Protein AF-A0A529Q662-F1 (afdb_monomer_lite)

Sequence (149 aa):
LFTGAGRALVTLGDGSEFAHLGGHVLLDPARGGLLADLLPPWIHTRAASPQAAIFRWLLDRLIEERDAGQPGAQLASAQLTQLLFIEILRSHLDRASLMPAGWLKALAEPRIAPALRLMHGDPARAWHLEELAKACAMSRTSFAVHFRT

Foldseek 3Di:
DPDDPDDQFDQDDPNPPDGDHDDDDDDDPVPCVQVVVQDDPDDDDDCPDPLVVVLVVLVVVLVCLVVVPDVCSVVVNVVSVVVSVVSSLVVCQVVCPPGDDGDSVLCSPLQQVQLVCVCVVCVPDDDDLCVSCVSSVHDSVVSVVVVVD

Structure (mmCIF, N/CA/C/O backbone):
data_AF-A0A529Q662-F1
#
_entry.id   AF-A0A529Q662-F1
#
loop_
_atom_site.group_PDB
_atom_site.id
_atom_site.type_symbol
_atom_site.label_atom_id
_atom_site.label_alt_id
_atom_site.label_comp_id
_atom_site.label_asym_id
_atom_site.label_entity_id
_atom_site.label_seq_id
_atom_site.pdbx_PDB_ins_code
_atom_site.Cartn_x
_atom_site.Cartn_y
_atom_site.Cartn_z
_atom_site.occupancy
_atom_site.B_iso_or_equiv
_atom_site.auth_seq_id
_atom_site.auth_comp_id
_atom_site.auth_asym_id
_atom_site.auth_atom_id
_atom_site.pdbx_PDB_model_num
ATOM 1 N N . LEU A 1 1 ? -22.223 -9.370 -1.043 1.00 31.67 1 LEU A N 1
ATOM 2 C CA . LEU A 1 1 ? -23.160 -8.256 -0.779 1.00 31.67 1 LEU A CA 1
ATOM 3 C C . LEU A 1 1 ? -23.166 -7.994 0.724 1.00 31.67 1 LEU A C 1
ATOM 5 O O . LEU A 1 1 ? -23.889 -8.665 1.443 1.00 31.67 1 LEU A O 1
ATOM 9 N N . PHE A 1 2 ? -22.306 -7.096 1.210 1.00 31.33 2 PHE A N 1
ATOM 10 C CA . PHE A 1 2 ? -22.372 -6.610 2.592 1.00 31.33 2 PHE A CA 1
ATOM 11 C C . PHE A 1 2 ? -23.052 -5.245 2.563 1.00 31.33 2 PHE A C 1
ATOM 13 O O . PHE A 1 2 ? -22.402 -4.211 2.454 1.00 31.33 2 PHE A O 1
ATOM 20 N N . THR A 1 3 ? -24.380 -5.254 2.574 1.00 39.09 3 THR A N 1
ATOM 21 C CA . THR A 1 3 ? -25.201 -4.050 2.720 1.00 39.09 3 THR A CA 1
ATOM 22 C C . THR A 1 3 ? -25.923 -4.156 4.053 1.00 39.09 3 THR A C 1
ATOM 24 O O . THR A 1 3 ? -26.936 -4.838 4.167 1.00 39.09 3 THR A O 1
ATOM 27 N N . GLY A 1 4 ? -25.350 -3.525 5.072 1.00 37.28 4 GLY A N 1
ATOM 28 C CA . GLY A 1 4 ? -25.910 -3.457 6.415 1.00 37.28 4 GLY A CA 1
ATOM 29 C C . GLY A 1 4 ? -25.272 -2.298 7.163 1.00 37.28 4 GLY A C 1
ATOM 30 O O . GLY A 1 4 ? -24.212 -2.442 7.768 1.00 37.28 4 GLY A O 1
ATOM 31 N N . ALA A 1 5 ? -25.894 -1.123 7.079 1.00 48.69 5 ALA A N 1
ATOM 32 C CA . ALA A 1 5 ? -25.598 -0.037 7.998 1.00 48.69 5 ALA A CA 1
ATOM 33 C C . ALA A 1 5 ? -26.002 -0.502 9.406 1.00 48.69 5 ALA A C 1
ATOM 35 O O . ALA A 1 5 ? -27.166 -0.826 9.625 1.00 48.69 5 ALA A O 1
ATOM 36 N N . GLY A 1 6 ? -25.046 -0.568 10.340 1.00 50.72 6 GLY A N 1
ATOM 37 C CA . GLY A 1 6 ? -25.368 -0.758 11.760 1.00 50.72 6 GLY A CA 1
ATOM 38 C C . GLY A 1 6 ? -24.720 -1.932 12.500 1.00 50.72 6 GLY A C 1
ATOM 39 O O . GLY A 1 6 ? -25.340 -2.452 13.413 1.00 50.72 6 GLY A O 1
ATOM 40 N N . ARG A 1 7 ? -23.506 -2.362 12.136 1.00 50.94 7 ARG A N 1
ATOM 41 C CA . ARG A 1 7 ? -22.407 -2.796 13.039 1.00 50.94 7 ARG A CA 1
ATOM 42 C C . ARG A 1 7 ? -21.348 -3.490 12.190 1.00 50.94 7 ARG A C 1
ATOM 44 O O . ARG A 1 7 ? -21.568 -4.575 11.673 1.00 50.94 7 ARG A O 1
ATOM 51 N N . ALA A 1 8 ? -20.210 -2.828 12.020 1.00 61.38 8 ALA A N 1
ATOM 52 C CA . ALA A 1 8 ? -19.111 -3.313 11.183 1.00 61.38 8 ALA A CA 1
ATOM 53 C C . ALA A 1 8 ? -18.016 -4.048 11.969 1.00 61.38 8 ALA A C 1
ATOM 55 O O . ALA A 1 8 ? -17.004 -4.419 11.386 1.00 61.38 8 ALA A O 1
ATOM 56 N N . LEU A 1 9 ? -18.212 -4.229 13.276 1.00 63.59 9 LEU A N 1
ATOM 57 C CA . LEU A 1 9 ? -17.328 -4.994 14.138 1.00 63.59 9 LEU A CA 1
ATOM 58 C C . LEU A 1 9 ? -18.121 -6.185 14.673 1.00 63.59 9 LEU A C 1
ATOM 60 O O . LEU A 1 9 ? -19.162 -6.008 15.310 1.00 63.59 9 LEU A O 1
ATOM 64 N N . VAL A 1 10 ? -17.645 -7.387 14.367 1.00 67.81 10 VAL A N 1
ATOM 65 C CA . VAL A 1 10 ? -18.187 -8.641 14.887 1.00 67.81 10 VAL A CA 1
ATOM 66 C C . VAL A 1 10 ? -17.115 -9.242 15.780 1.00 67.81 10 VAL A C 1
ATOM 68 O O . VAL A 1 10 ? -16.020 -9.538 15.309 1.00 67.81 10 VAL A O 1
ATOM 71 N N . THR A 1 11 ? -17.428 -9.412 17.061 1.00 71.88 11 THR A N 1
ATOM 72 C CA . THR A 1 11 ? -16.559 -10.127 17.998 1.00 71.88 11 THR A CA 1
ATOM 73 C C . THR A 1 11 ? -16.856 -11.618 17.899 1.00 71.88 11 THR A C 1
ATOM 75 O O . THR A 1 11 ? -18.001 -12.035 18.072 1.00 71.88 11 THR A O 1
ATOM 78 N N . LEU A 1 12 ? -15.832 -12.420 17.606 1.00 71.06 12 LEU A N 1
ATOM 79 C CA . LEU A 1 12 ? -15.892 -13.881 17.641 1.00 71.06 12 LEU A CA 1
ATOM 80 C C . LEU A 1 12 ? -15.111 -14.365 18.871 1.00 71.06 12 LEU A C 1
ATOM 82 O O . LEU A 1 12 ? -13.986 -13.922 19.091 1.00 71.06 12 LEU A O 1
ATOM 86 N N . GLY A 1 13 ? -15.699 -15.257 19.674 1.00 78.44 13 GLY A N 1
ATOM 87 C CA . GLY A 1 13 ? -15.098 -15.688 20.943 1.00 78.44 13 GLY A CA 1
ATOM 88 C C . GLY A 1 13 ? -15.053 -14.560 21.980 1.00 78.44 13 GLY A C 1
ATOM 89 O O . GLY A 1 13 ? -16.008 -13.794 22.099 1.00 78.44 13 GLY A O 1
ATOM 90 N N . ASP A 1 14 ? -13.948 -14.453 22.720 1.00 78.25 14 ASP A N 1
ATOM 91 C CA . ASP A 1 14 ? -13.710 -13.354 23.670 1.00 78.25 14 ASP A CA 1
ATOM 92 C C . ASP A 1 14 ? -13.110 -12.093 23.014 1.00 78.25 14 ASP A C 1
ATOM 94 O O . ASP A 1 14 ? -12.979 -11.057 23.665 1.00 78.25 14 ASP A O 1
ATOM 98 N N . GLY A 1 15 ? -12.775 -12.164 21.719 1.00 67.56 15 GLY A N 1
ATOM 99 C CA . GLY A 1 15 ? -12.223 -11.052 20.946 1.00 67.56 15 GLY A CA 1
ATOM 100 C C . GLY A 1 15 ? -10.776 -10.678 21.272 1.00 67.56 15 GLY A C 1
ATOM 101 O O . GLY A 1 15 ? -10.325 -9.628 20.816 1.00 67.56 15 GLY A O 1
ATOM 102 N N . SER A 1 16 ? -10.055 -11.487 22.054 1.00 73.38 16 SER A N 1
ATOM 103 C CA . SER A 1 16 ? -8.709 -11.149 22.535 1.00 73.38 16 SER A CA 1
ATOM 104 C C . SER A 1 16 ? -7.574 -11.633 21.626 1.00 73.38 16 SER A C 1
ATOM 106 O O . SER A 1 16 ? -6.475 -11.079 21.666 1.00 73.38 16 SER A O 1
ATOM 108 N N . GLU A 1 17 ? -7.830 -12.634 20.781 1.00 76.88 17 GLU A N 1
ATOM 109 C CA . GLU A 1 17 ? -6.781 -13.277 19.981 1.00 76.88 17 GLU A CA 1
ATOM 110 C C . GLU A 1 17 ? -6.427 -12.505 18.703 1.00 76.88 17 GLU A C 1
ATOM 112 O O . GLU A 1 17 ? -5.250 -12.364 18.365 1.00 76.88 17 GLU A O 1
ATOM 117 N N . PHE A 1 18 ? -7.425 -11.997 17.970 1.00 73.50 18 PHE A N 1
ATOM 118 C CA . PHE A 1 18 ? -7.193 -11.220 16.753 1.00 73.50 18 PHE A CA 1
ATOM 119 C C . PHE A 1 18 ? -8.344 -10.259 16.442 1.00 73.50 18 PHE A C 1
ATOM 121 O O . PHE A 1 18 ? -9.511 -10.539 16.706 1.00 73.50 18 PHE A O 1
ATOM 128 N N . ALA A 1 19 ? -8.006 -9.141 15.799 1.00 76.44 19 ALA A N 1
ATOM 129 C CA . ALA A 1 19 ? -8.964 -8.225 15.194 1.00 76.44 19 ALA A CA 1
ATOM 130 C C . ALA A 1 19 ? -8.913 -8.366 13.668 1.00 76.44 19 ALA A C 1
ATOM 132 O O . ALA A 1 19 ? -7.832 -8.417 13.076 1.00 76.44 19 ALA A O 1
ATOM 133 N N . HIS A 1 20 ? -10.080 -8.414 13.026 1.00 77.81 20 HIS A N 1
ATOM 134 C CA . HIS A 1 20 ? -10.196 -8.460 11.571 1.00 77.81 20 HIS A CA 1
ATOM 135 C C . HIS A 1 20 ? -10.940 -7.228 11.058 1.00 77.81 20 HIS A C 1
ATOM 137 O O . HIS A 1 20 ? -12.069 -6.962 11.469 1.00 77.81 20 HIS A O 1
ATOM 143 N N . LEU A 1 21 ? -10.318 -6.501 10.129 1.00 78.94 21 LEU A N 1
ATOM 144 C CA . LEU A 1 21 ? -10.939 -5.397 9.407 1.00 78.94 21 LEU A CA 1
ATOM 145 C C . LEU A 1 21 ? -11.023 -5.774 7.928 1.00 78.94 21 LEU A C 1
ATOM 147 O O . LEU A 1 21 ? -10.007 -6.030 7.284 1.00 78.94 21 LEU A O 1
ATOM 151 N N . GLY A 1 22 ? -12.250 -5.822 7.408 1.00 77.69 22 GLY A N 1
ATOM 152 C CA . GLY A 1 22 ? -12.541 -6.160 6.018 1.00 77.69 22 GLY A CA 1
ATOM 153 C C . GLY A 1 22 ? -12.963 -4.940 5.202 1.00 77.69 22 GLY A C 1
ATOM 154 O O . GLY A 1 22 ? -13.644 -4.041 5.697 1.00 77.69 22 GLY A O 1
ATOM 155 N N . GLY A 1 23 ? -12.592 -4.935 3.925 1.00 79.56 23 GLY A N 1
ATOM 156 C CA . GLY A 1 23 ? -12.966 -3.908 2.960 1.00 79.56 23 GLY A CA 1
ATOM 157 C C . GLY A 1 23 ? -12.849 -4.428 1.530 1.00 79.56 23 GLY A C 1
ATOM 158 O O . GLY A 1 23 ? -12.400 -5.550 1.303 1.00 79.56 23 GLY A O 1
ATOM 159 N N . HIS A 1 24 ? -13.263 -3.615 0.563 1.00 81.81 24 HIS A N 1
ATOM 160 C CA . HIS A 1 24 ? -13.058 -3.895 -0.855 1.00 81.81 24 HIS A CA 1
ATOM 161 C C . HIS A 1 24 ? -12.552 -2.638 -1.556 1.00 81.81 24 HIS A C 1
ATOM 163 O O . HIS A 1 24 ? -12.929 -1.523 -1.201 1.00 81.81 24 HIS A O 1
ATOM 169 N N . VAL A 1 25 ? -11.701 -2.834 -2.558 1.00 81.62 25 VAL A N 1
ATOM 170 C CA . VAL A 1 25 ? -11.218 -1.771 -3.439 1.00 81.62 25 VAL A CA 1
ATOM 171 C C . VAL A 1 25 ? -11.807 -2.031 -4.813 1.00 81.62 25 VAL A C 1
ATOM 173 O O . VAL A 1 25 ? -11.649 -3.118 -5.365 1.00 81.62 25 VAL A O 1
ATOM 176 N N . LEU A 1 26 ? -12.510 -1.040 -5.354 1.00 82.94 26 LEU A N 1
ATOM 177 C CA . LEU A 1 26 ? -12.974 -1.084 -6.732 1.00 82.94 26 LEU A CA 1
ATOM 178 C C . LEU A 1 26 ? -11.839 -0.613 -7.632 1.00 82.94 26 LEU A C 1
ATOM 180 O O . LEU A 1 26 ? -11.307 0.482 -7.455 1.00 82.94 26 LEU A O 1
ATOM 184 N N . LEU A 1 27 ? -11.466 -1.460 -8.584 1.00 80.12 27 LEU A N 1
ATOM 185 C CA . LEU A 1 27 ? -10.487 -1.124 -9.603 1.00 80.12 27 LEU A CA 1
ATOM 186 C C . LEU A 1 27 ? -11.203 -0.735 -10.892 1.00 80.12 27 LEU A C 1
ATOM 188 O O . LEU A 1 27 ? -12.293 -1.224 -11.188 1.00 80.12 27 LEU A O 1
ATOM 192 N N . ASP A 1 28 ? -10.566 0.144 -11.660 1.00 82.19 28 ASP A N 1
ATOM 193 C CA . ASP A 1 28 ? -11.045 0.520 -12.984 1.00 82.19 28 ASP A CA 1
ATOM 194 C C . ASP A 1 28 ? -11.183 -0.734 -13.875 1.00 82.19 28 ASP A C 1
ATOM 196 O O . ASP A 1 28 ? -10.229 -1.502 -13.969 1.00 82.19 28 ASP A O 1
ATOM 200 N N . PRO A 1 29 ? -12.318 -0.976 -14.550 1.00 76.38 29 PRO A N 1
ATOM 201 C CA . PRO A 1 29 ? -12.504 -2.201 -15.331 1.00 76.38 29 PRO A CA 1
ATOM 202 C C . PRO A 1 29 ? -11.533 -2.353 -16.509 1.00 76.38 29 PRO A C 1
ATOM 204 O O . PRO A 1 29 ? -11.212 -3.475 -16.892 1.00 76.38 29 PRO A O 1
ATOM 207 N N . ALA A 1 30 ? -11.061 -1.247 -17.093 1.00 74.25 30 ALA A N 1
ATOM 208 C CA . ALA A 1 30 ? -10.178 -1.271 -18.256 1.00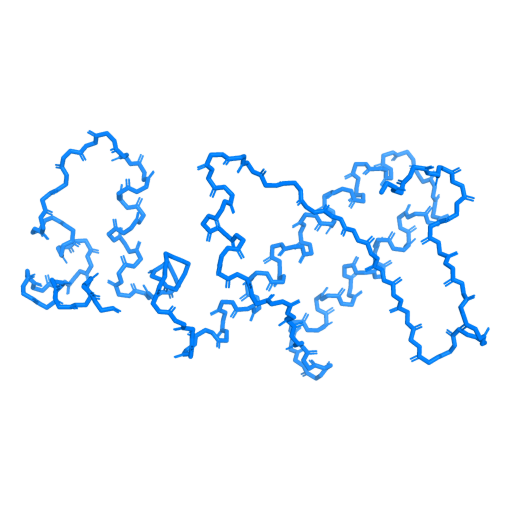 74.25 30 ALA A CA 1
ATOM 209 C C . ALA A 1 30 ? -8.699 -1.432 -17.872 1.00 74.25 30 ALA A C 1
ATOM 211 O O . ALA A 1 30 ? -7.909 -1.949 -18.660 1.00 74.25 30 ALA A O 1
ATOM 212 N N . ARG A 1 31 ? -8.304 -0.973 -16.678 1.00 67.94 31 ARG A N 1
ATOM 213 C CA . ARG A 1 31 ? -6.892 -0.916 -16.240 1.00 67.94 31 ARG A CA 1
ATOM 214 C C . ARG A 1 31 ? -6.600 -1.721 -14.973 1.00 67.94 31 ARG A C 1
ATOM 216 O O . ARG A 1 31 ? -5.444 -1.992 -14.666 1.00 67.94 31 ARG A O 1
ATOM 223 N N . GLY A 1 32 ? -7.635 -2.106 -14.239 1.00 70.44 32 GLY A N 1
ATOM 224 C CA . GLY A 1 32 ? -7.568 -2.752 -12.932 1.00 70.44 32 GLY A CA 1
ATOM 225 C C . GLY A 1 32 ? -7.112 -4.203 -12.968 1.00 70.44 32 GLY A C 1
ATOM 226 O O . GLY A 1 32 ? -6.486 -4.647 -12.009 1.00 70.44 32 GLY A O 1
ATOM 227 N N . GLY A 1 33 ? -7.352 -4.909 -14.080 1.00 70.50 33 GLY A N 1
ATOM 228 C CA . GLY A 1 33 ? -6.896 -6.292 -14.267 1.00 70.50 33 GLY A CA 1
ATOM 229 C C . GLY A 1 33 ? -5.383 -6.424 -14.097 1.00 70.50 33 GLY A C 1
ATOM 230 O O . GLY A 1 33 ? -4.921 -7.281 -13.360 1.00 70.50 33 GLY A O 1
ATOM 231 N N . LEU A 1 34 ? -4.622 -5.465 -14.634 1.00 72.06 34 LEU A N 1
ATOM 232 C CA . LEU A 1 34 ? -3.168 -5.425 -14.488 1.00 72.06 34 LEU A CA 1
ATOM 233 C C . LEU A 1 34 ? -2.730 -5.411 -13.015 1.00 72.06 34 LEU A C 1
ATOM 235 O O . LEU A 1 34 ? -1.774 -6.092 -12.654 1.00 72.06 34 LEU A O 1
ATOM 239 N N . LEU A 1 35 ? -3.399 -4.637 -12.155 1.00 74.56 35 LEU A N 1
ATOM 240 C CA . LEU A 1 35 ? -3.074 -4.599 -10.727 1.00 74.56 35 LEU A CA 1
ATOM 241 C C . LEU A 1 35 ? -3.532 -5.866 -10.012 1.00 74.56 35 LEU A C 1
ATOM 243 O O . LEU A 1 35 ? -2.767 -6.411 -9.223 1.00 74.56 35 LEU A O 1
ATOM 247 N N . ALA A 1 36 ? -4.746 -6.335 -10.298 1.00 77.69 36 ALA A N 1
ATOM 248 C CA . ALA A 1 36 ? -5.294 -7.540 -9.687 1.00 77.69 36 ALA A CA 1
ATOM 249 C C . ALA A 1 36 ? -4.429 -8.778 -9.975 1.00 77.69 36 ALA A C 1
ATOM 251 O O . ALA A 1 36 ? -4.141 -9.533 -9.051 1.00 77.69 36 ALA A O 1
ATOM 252 N N . ASP A 1 37 ? -3.942 -8.928 -11.209 1.00 75.38 37 ASP A N 1
ATOM 253 C CA . ASP A 1 37 ? -3.123 -10.068 -11.645 1.00 75.38 37 ASP A CA 1
ATOM 254 C C . ASP A 1 37 ? -1.750 -10.130 -10.959 1.00 75.38 37 ASP A C 1
ATOM 256 O O . ASP A 1 37 ? -1.121 -11.187 -10.900 1.00 75.38 37 ASP A O 1
ATOM 260 N N . LEU A 1 38 ? -1.262 -8.999 -10.444 1.00 72.81 38 LEU A N 1
ATOM 261 C CA . LEU A 1 38 ? 0.025 -8.928 -9.753 1.00 72.81 38 LEU A CA 1
ATOM 262 C C . LEU A 1 38 ? -0.077 -9.082 -8.243 1.00 72.81 38 LEU A C 1
ATOM 264 O O . LEU A 1 38 ? 0.950 -9.283 -7.589 1.00 72.81 38 LEU A O 1
ATOM 268 N N . LEU A 1 39 ? -1.276 -8.958 -7.681 1.00 78.12 39 LEU A N 1
ATOM 269 C CA . LEU A 1 39 ? -1.460 -9.101 -6.250 1.00 78.12 39 LEU A CA 1
ATOM 270 C C . LEU A 1 39 ? -1.569 -10.583 -5.898 1.00 78.12 39 LEU A C 1
ATOM 272 O O . LEU A 1 39 ? -2.413 -11.292 -6.447 1.00 78.12 39 LEU A O 1
ATOM 276 N N . PRO A 1 40 ? -0.741 -11.082 -4.964 1.00 79.50 40 PRO A N 1
ATOM 277 C CA . PRO A 1 40 ? -0.921 -12.432 -4.471 1.00 79.50 40 PRO A CA 1
ATOM 278 C C . PRO A 1 40 ? -2.268 -12.529 -3.741 1.00 79.50 40 PRO A C 1
ATOM 280 O O . PRO A 1 40 ? -2.756 -11.529 -3.206 1.00 79.50 40 PRO A O 1
ATOM 283 N N . PRO A 1 41 ? -2.834 -13.741 -3.610 1.00 81.44 41 PRO A N 1
ATOM 284 C CA . PRO A 1 41 ? -4.050 -13.942 -2.824 1.00 81.44 41 PRO A CA 1
ATOM 285 C C . PRO A 1 41 ? -3.885 -13.491 -1.363 1.00 81.44 41 PRO A C 1
ATOM 287 O O . PRO A 1 41 ? -4.869 -13.157 -0.711 1.00 81.44 41 PRO A O 1
ATOM 290 N N . TRP A 1 42 ? -2.643 -13.458 -0.857 1.00 84.19 42 TRP A N 1
ATOM 291 C CA . TRP A 1 42 ? -2.309 -13.017 0.494 1.00 84.19 42 TRP A CA 1
ATOM 292 C C . TRP A 1 42 ? -1.009 -12.212 0.516 1.00 84.19 42 TRP A C 1
ATO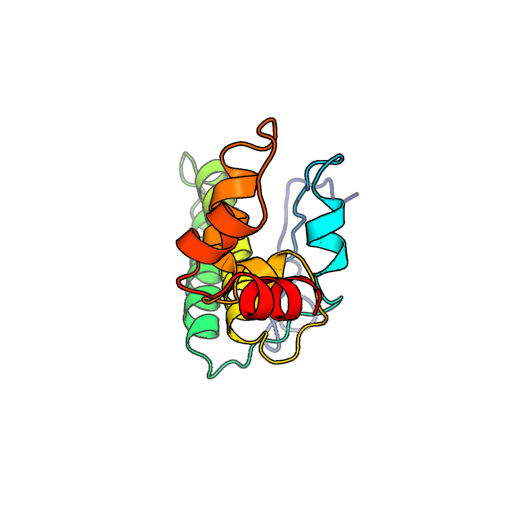M 294 O O . TRP A 1 42 ? 0.020 -12.657 0.002 1.00 84.19 42 TRP A O 1
ATOM 304 N N . ILE A 1 43 ? -1.033 -11.059 1.186 1.00 85.31 43 ILE A N 1
ATOM 305 C CA . ILE A 1 43 ? 0.162 -10.273 1.512 1.00 85.31 43 ILE A CA 1
ATOM 306 C C . ILE A 1 43 ? 0.426 -10.434 3.008 1.00 85.31 43 ILE A C 1
ATOM 308 O O . ILE A 1 43 ? -0.349 -9.971 3.840 1.00 85.31 43 ILE A O 1
ATOM 312 N N . HIS A 1 44 ? 1.526 -11.104 3.354 1.00 86.88 44 HIS A N 1
ATOM 313 C CA . HIS A 1 44 ? 1.916 -11.316 4.746 1.00 86.88 44 HIS A CA 1
ATOM 314 C C . HIS A 1 44 ? 2.987 -10.312 5.191 1.00 86.88 44 HIS A C 1
ATOM 316 O O . HIS A 1 44 ? 4.123 -10.319 4.694 1.00 86.88 44 HIS A O 1
ATOM 322 N N . THR A 1 45 ? 2.652 -9.504 6.196 1.00 87.44 45 THR A N 1
ATOM 323 C CA . THR A 1 45 ? 3.558 -8.528 6.811 1.00 87.44 45 THR A CA 1
ATOM 324 C C . THR A 1 45 ? 3.890 -8.944 8.237 1.00 87.44 45 THR A C 1
ATOM 326 O O . THR A 1 45 ? 3.011 -9.120 9.073 1.00 87.44 45 THR A O 1
ATOM 329 N N . ARG A 1 46 ? 5.188 -9.107 8.527 1.00 87.81 46 ARG A N 1
ATOM 330 C CA . ARG A 1 46 ? 5.657 -9.493 9.865 1.00 87.81 46 ARG A CA 1
ATOM 331 C C . ARG A 1 46 ? 5.431 -8.344 10.844 1.00 87.81 46 ARG A C 1
ATOM 333 O O . ARG A 1 46 ? 5.798 -7.213 10.534 1.00 87.81 46 ARG A O 1
ATOM 340 N N . ALA A 1 47 ? 4.944 -8.648 12.045 1.00 87.44 47 ALA A N 1
ATOM 341 C CA . ALA A 1 47 ? 4.664 -7.651 13.083 1.00 87.44 47 ALA A CA 1
ATOM 342 C C . ALA A 1 47 ? 5.879 -6.781 13.466 1.00 87.44 47 ALA A C 1
ATOM 344 O O . ALA A 1 47 ? 5.708 -5.623 13.820 1.00 87.44 47 ALA A O 1
ATOM 345 N N . ALA A 1 48 ? 7.097 -7.319 13.351 1.00 89.06 48 ALA A N 1
ATOM 346 C CA . ALA A 1 48 ? 8.342 -6.599 13.632 1.00 89.06 48 ALA A CA 1
ATOM 347 C C . ALA A 1 48 ? 8.846 -5.716 12.469 1.00 89.06 48 ALA A C 1
ATOM 349 O O . ALA A 1 48 ? 9.916 -5.123 12.572 1.00 89.06 48 ALA A O 1
ATOM 350 N N . SER A 1 49 ? 8.139 -5.665 11.335 1.00 88.81 49 SER A N 1
ATOM 351 C CA . SER A 1 49 ? 8.541 -4.818 10.204 1.00 88.81 49 SER A CA 1
ATOM 352 C C . SER A 1 49 ? 8.147 -3.351 10.428 1.00 88.81 49 SER A C 1
ATOM 354 O O . SER A 1 49 ? 7.096 -3.097 11.018 1.00 88.81 49 SER A O 1
ATOM 356 N N . PRO A 1 50 ? 8.919 -2.377 9.908 1.00 88.75 50 PRO A N 1
ATOM 357 C CA . PRO A 1 50 ? 8.536 -0.963 9.954 1.00 88.75 50 PRO A CA 1
ATOM 358 C C . PRO A 1 50 ? 7.145 -0.698 9.358 1.00 88.75 50 PRO A C 1
ATOM 360 O O . PRO A 1 50 ? 6.371 0.090 9.896 1.00 88.75 50 PRO A O 1
ATOM 363 N N . GLN A 1 51 ? 6.786 -1.414 8.289 1.00 89.69 51 GLN A N 1
ATOM 364 C CA . GLN A 1 51 ? 5.488 -1.297 7.624 1.00 89.69 51 GLN A CA 1
ATOM 365 C C . GLN A 1 51 ? 4.326 -1.735 8.528 1.00 89.69 51 GLN A C 1
ATOM 367 O O . GLN A 1 51 ? 3.251 -1.144 8.471 1.00 89.69 51 GLN A O 1
ATOM 372 N N . ALA A 1 52 ? 4.536 -2.713 9.417 1.00 91.25 52 ALA A N 1
ATOM 373 C CA . ALA A 1 52 ? 3.507 -3.126 10.371 1.00 91.25 52 ALA A CA 1
ATOM 374 C C . ALA A 1 52 ? 3.142 -2.014 11.366 1.00 91.25 52 ALA A C 1
ATOM 376 O O . ALA A 1 52 ? 1.986 -1.933 11.779 1.00 91.25 52 ALA A O 1
ATOM 377 N N . ALA A 1 53 ? 4.091 -1.145 11.732 1.00 92.81 53 ALA A N 1
ATOM 378 C CA . ALA A 1 53 ? 3.809 0.009 12.585 1.00 92.81 53 ALA A CA 1
ATOM 379 C C . ALA A 1 53 ? 2.909 1.030 11.868 1.00 92.81 53 ALA A C 1
ATOM 381 O O . ALA A 1 53 ? 1.950 1.522 12.458 1.00 92.81 53 ALA A O 1
ATOM 382 N N . ILE A 1 54 ? 3.166 1.279 10.579 1.00 93.75 54 ILE A N 1
ATOM 383 C CA . ILE A 1 54 ? 2.342 2.160 9.737 1.00 93.75 54 ILE A CA 1
ATOM 384 C C . ILE A 1 54 ? 0.923 1.595 9.600 1.00 93.75 54 ILE A C 1
ATOM 386 O O . ILE A 1 54 ? -0.052 2.318 9.794 1.00 93.75 54 ILE A O 1
ATOM 390 N N . PHE A 1 55 ? 0.794 0.295 9.315 1.00 92.62 55 PHE A N 1
ATOM 391 C CA . PHE A 1 55 ? -0.516 -0.351 9.191 1.00 92.62 55 PHE A CA 1
ATOM 392 C C . PHE A 1 55 ? -1.302 -0.285 10.495 1.00 92.62 55 PHE A C 1
ATOM 394 O O . PHE A 1 55 ? -2.490 0.018 10.467 1.00 92.62 55 PHE A O 1
ATOM 401 N N . ARG A 1 56 ? -0.641 -0.533 11.632 1.00 91.50 56 ARG A N 1
ATOM 402 C CA . ARG A 1 56 ? -1.266 -0.440 12.954 1.00 91.50 56 ARG A CA 1
ATOM 403 C C . ARG A 1 56 ? -1.805 0.962 13.208 1.00 91.50 56 ARG A C 1
ATOM 405 O O . ARG A 1 56 ? -2.981 1.097 13.501 1.00 91.50 56 ARG A O 1
ATOM 412 N N . TRP A 1 57 ? -0.987 1.988 12.978 1.00 94.00 57 TRP A N 1
ATOM 413 C CA . TRP A 1 57 ? -1.415 3.377 13.140 1.00 94.00 57 TRP A CA 1
ATOM 414 C C . TRP A 1 57 ? -2.621 3.733 12.255 1.00 94.00 57 TRP A C 1
ATOM 416 O O . TRP A 1 57 ? -3.572 4.350 12.728 1.00 94.00 57 TRP A O 1
ATOM 426 N N . LEU A 1 58 ? -2.624 3.309 10.985 1.00 93.88 58 LEU A N 1
ATOM 427 C CA . LEU A 1 58 ? -3.753 3.543 10.075 1.00 93.88 58 LEU A CA 1
ATOM 428 C C . LEU A 1 58 ? -5.029 2.819 10.519 1.00 93.88 58 LEU A C 1
ATOM 430 O O . LEU A 1 58 ? -6.118 3.381 10.412 1.00 93.88 58 LEU A O 1
ATOM 434 N N . LEU A 1 59 ? -4.903 1.580 10.999 1.00 90.62 59 LEU A N 1
ATOM 435 C CA . LEU A 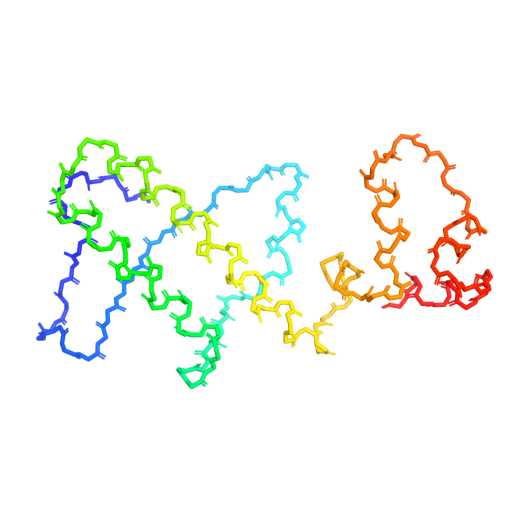1 59 ? -6.027 0.791 11.503 1.00 90.62 59 LEU A CA 1
ATOM 436 C C . LEU A 1 59 ? -6.599 1.388 12.790 1.00 90.62 59 LEU A C 1
ATOM 438 O O . LEU A 1 59 ? -7.813 1.554 12.878 1.00 90.62 59 LEU A O 1
ATOM 442 N N . ASP A 1 60 ? -5.743 1.767 13.737 1.00 90.44 60 ASP A N 1
ATOM 443 C CA . ASP A 1 60 ? -6.154 2.425 14.979 1.00 90.44 60 ASP A CA 1
ATOM 444 C C . ASP A 1 60 ? -6.891 3.729 14.654 1.00 90.44 60 ASP A C 1
ATOM 446 O O . ASP A 1 60 ? -7.996 3.962 15.142 1.00 90.44 60 ASP A O 1
ATOM 450 N N . ARG A 1 61 ? -6.362 4.525 13.714 1.00 92.19 61 ARG A N 1
ATOM 451 C CA . ARG A 1 61 ? -7.014 5.760 13.274 1.00 92.19 61 ARG A CA 1
ATOM 452 C C . ARG A 1 61 ? -8.365 5.519 12.596 1.00 92.19 61 ARG A C 1
ATOM 454 O O . ARG A 1 61 ? -9.288 6.300 12.801 1.00 92.19 61 ARG A O 1
ATOM 461 N N . LEU A 1 62 ? -8.508 4.454 11.804 1.00 89.44 62 LEU A N 1
ATOM 462 C CA . LEU A 1 62 ? -9.792 4.063 11.206 1.00 89.44 62 LEU A CA 1
ATOM 463 C C . LEU A 1 62 ? -10.834 3.674 12.264 1.00 89.44 62 LEU A C 1
ATOM 465 O O . LEU A 1 62 ? -12.018 3.973 12.090 1.00 89.44 62 LEU A O 1
ATOM 469 N N . ILE A 1 63 ? -10.404 2.998 13.331 1.00 86.56 63 ILE A N 1
ATOM 470 C CA . ILE A 1 63 ? -11.265 2.619 14.457 1.00 86.56 63 ILE A CA 1
ATOM 471 C C . ILE A 1 63 ? -11.689 3.875 15.224 1.00 86.56 63 ILE A C 1
ATOM 473 O O . ILE A 1 63 ? -12.885 4.110 15.383 1.00 86.56 63 ILE A O 1
ATOM 477 N N . GLU A 1 64 ? -10.734 4.732 15.592 1.00 89.00 64 GLU A N 1
ATOM 478 C CA . GLU A 1 64 ? -11.003 6.008 16.266 1.00 89.00 64 GLU A CA 1
ATOM 479 C C . GLU A 1 64 ? -11.982 6.886 15.477 1.00 89.00 64 GLU A C 1
ATOM 481 O O . GLU A 1 64 ? -12.927 7.430 16.044 1.00 89.00 64 GLU A O 1
ATOM 486 N N . GLU A 1 65 ? -11.776 7.023 14.164 1.00 89.69 65 GLU A N 1
ATOM 487 C CA . GLU A 1 65 ? -12.609 7.871 13.308 1.00 89.69 65 GLU A CA 1
ATOM 488 C C . GLU A 1 65 ? -14.055 7.357 13.229 1.00 89.69 65 GLU A C 1
ATOM 490 O O . GLU A 1 65 ? -15.003 8.148 13.216 1.00 89.69 65 GLU A O 1
ATOM 495 N N . ARG A 1 66 ? -14.244 6.029 13.224 1.00 80.38 66 ARG A N 1
ATOM 496 C CA . ARG A 1 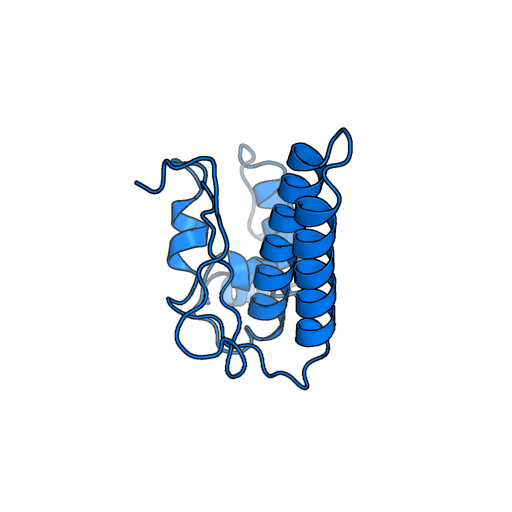66 ? -15.578 5.421 13.316 1.00 80.38 66 ARG A CA 1
ATOM 497 C C . ARG A 1 66 ? -16.231 5.670 14.668 1.00 80.38 66 ARG A C 1
ATOM 499 O O . ARG A 1 66 ? -17.412 6.015 14.697 1.00 80.38 66 ARG A O 1
ATOM 506 N N . ASP A 1 67 ? -15.492 5.454 15.750 1.00 84.19 67 ASP A N 1
ATOM 507 C CA . ASP A 1 67 ? -16.035 5.489 17.108 1.00 84.19 67 ASP A CA 1
ATOM 508 C C . ASP A 1 67 ? -16.343 6.923 17.558 1.00 84.19 67 ASP A C 1
ATOM 510 O O . ASP A 1 67 ? -17.320 7.157 18.271 1.00 84.19 67 ASP A O 1
ATOM 514 N N . ALA A 1 68 ? -15.560 7.902 17.096 1.00 84.19 68 ALA A N 1
ATOM 515 C CA . ALA A 1 68 ? -15.723 9.308 17.456 1.00 84.19 68 ALA A CA 1
ATOM 516 C C . ALA A 1 68 ? -16.949 9.979 16.809 1.00 84.19 68 ALA A C 1
ATOM 518 O O . ALA A 1 68 ? -17.386 11.027 17.292 1.00 84.19 68 ALA A O 1
ATOM 519 N N . GLY A 1 69 ? -17.481 9.421 15.712 1.00 80.88 69 GLY A N 1
ATOM 520 C CA . GLY A 1 69 ? -18.708 9.898 15.061 1.00 80.88 69 GLY A CA 1
ATOM 521 C C . GLY A 1 69 ? -18.676 11.364 14.605 1.00 80.88 69 GLY A C 1
ATOM 522 O O . GLY A 1 69 ? -19.720 12.013 14.551 1.00 80.88 69 GLY A O 1
ATOM 523 N N . GLN A 1 70 ? -17.491 11.908 14.314 1.00 86.69 70 GLN A N 1
ATOM 524 C CA . GLN A 1 70 ? -17.311 13.326 13.998 1.00 86.69 70 GLN A CA 1
ATOM 525 C C . GLN A 1 70 ? -17.857 13.692 12.605 1.00 86.69 70 GLN A C 1
ATOM 527 O O . GLN A 1 70 ? -17.901 12.848 11.699 1.00 86.69 70 GLN A O 1
ATOM 532 N N . PRO A 1 71 ? -18.240 14.964 12.375 1.00 90.50 71 PRO A N 1
ATOM 533 C CA . PRO A 1 71 ? -18.532 15.452 11.032 1.00 90.50 71 PRO A CA 1
ATOM 534 C C . PRO A 1 71 ? -17.361 15.172 10.081 1.00 90.50 71 PRO A C 1
ATOM 536 O O . PRO A 1 71 ? -16.225 15.541 10.353 1.00 90.50 71 PRO A O 1
ATOM 539 N N . GLY A 1 72 ? -17.643 14.518 8.952 1.00 89.31 72 GLY A N 1
ATOM 540 C CA . GLY A 1 72 ? -16.618 14.136 7.975 1.00 89.31 72 GLY A CA 1
ATOM 541 C C . GLY A 1 72 ? -15.993 12.751 8.182 1.00 89.31 72 GLY A C 1
ATOM 542 O O . GLY A 1 72 ? -15.226 12.326 7.318 1.00 89.31 72 GLY A O 1
ATOM 543 N N . ALA A 1 73 ? -16.380 12.000 9.221 1.00 87.81 73 ALA A N 1
ATOM 544 C CA . ALA A 1 73 ? -15.813 10.680 9.528 1.00 87.81 73 ALA A CA 1
ATOM 545 C C . ALA A 1 73 ? -15.843 9.688 8.352 1.00 87.81 73 ALA A C 1
ATOM 547 O O . ALA A 1 73 ? -14.912 8.906 8.168 1.00 87.81 73 ALA A O 1
ATOM 548 N N . GLN A 1 74 ? -16.882 9.729 7.507 1.00 85.56 74 GLN A N 1
ATOM 549 C CA . GLN A 1 74 ? -16.957 8.875 6.313 1.00 85.56 74 GLN A CA 1
ATOM 550 C C . GLN A 1 74 ? -15.874 9.216 5.280 1.00 85.56 74 GLN A C 1
ATOM 552 O O . GLN A 1 74 ? -15.241 8.311 4.737 1.00 85.56 74 GLN A O 1
ATOM 557 N N . LEU A 1 75 ? -15.641 10.508 5.024 1.00 89.69 75 LEU A N 1
ATOM 558 C CA . LEU A 1 75 ? -14.611 10.963 4.091 1.00 89.69 75 LEU A CA 1
ATOM 559 C C . LEU A 1 75 ? -13.214 10.659 4.640 1.00 89.69 75 LEU A C 1
ATOM 561 O O . LEU A 1 75 ? -12.382 10.115 3.915 1.00 89.69 75 LEU A O 1
ATOM 565 N N . ALA A 1 76 ? -12.983 10.948 5.923 1.00 91.38 76 ALA A N 1
ATOM 566 C CA . ALA A 1 76 ? -11.727 10.636 6.597 1.00 91.38 76 ALA A CA 1
ATOM 567 C C . ALA A 1 76 ? -11.436 9.125 6.560 1.00 91.38 76 ALA A C 1
ATOM 569 O O . ALA A 1 76 ? -10.351 8.713 6.152 1.00 91.38 76 ALA A O 1
ATOM 570 N N . SER A 1 77 ? -12.430 8.287 6.872 1.00 89.44 77 SER A N 1
ATOM 571 C CA . SER A 1 77 ? -12.304 6.825 6.792 1.00 89.44 77 SER A CA 1
ATOM 572 C C . SER A 1 77 ? -11.984 6.339 5.376 1.00 89.44 77 SER A C 1
ATOM 574 O O . SER A 1 77 ? -11.149 5.449 5.199 1.00 89.44 77 SER A O 1
ATOM 576 N N . ALA A 1 78 ? -12.612 6.922 4.350 1.00 88.00 78 ALA A N 1
ATOM 577 C CA . ALA A 1 78 ? -12.316 6.589 2.958 1.00 88.00 78 ALA A CA 1
ATOM 578 C C . ALA A 1 78 ? -10.865 6.941 2.583 1.00 88.00 78 ALA A C 1
ATOM 580 O O . ALA A 1 78 ? -10.165 6.117 1.992 1.00 88.00 78 ALA A O 1
ATOM 581 N N . GLN A 1 79 ? -10.385 8.122 2.982 1.00 91.56 79 GLN A N 1
ATOM 582 C CA . GLN A 1 79 ? -9.007 8.560 2.730 1.00 91.56 79 GLN A CA 1
ATOM 583 C C . GLN A 1 79 ? -7.978 7.699 3.475 1.00 91.56 79 GLN A C 1
ATOM 585 O O . GLN A 1 79 ? -6.978 7.292 2.884 1.00 91.56 79 GLN A O 1
ATOM 590 N N . LEU A 1 80 ? -8.239 7.360 4.740 1.00 92.56 80 LEU A N 1
ATOM 591 C CA . LEU A 1 80 ? -7.389 6.461 5.527 1.00 92.56 80 LEU A CA 1
ATOM 592 C C . LEU A 1 80 ? -7.336 5.053 4.921 1.00 92.56 80 LEU A C 1
ATOM 594 O O . LEU A 1 80 ? -6.262 4.465 4.830 1.00 92.56 80 LEU A O 1
ATOM 598 N N . THR A 1 81 ? -8.470 4.531 4.444 1.00 90.44 81 THR A N 1
ATOM 599 C CA . THR A 1 81 ? -8.532 3.226 3.758 1.00 90.44 81 THR A CA 1
ATOM 600 C C . THR A 1 81 ? -7.730 3.246 2.457 1.00 90.44 81 THR A C 1
ATOM 602 O O . THR A 1 81 ? -6.998 2.301 2.160 1.00 90.44 81 THR A O 1
ATOM 605 N N . GLN A 1 82 ? -7.820 4.335 1.691 1.00 90.81 82 GLN A N 1
ATOM 606 C CA . GLN A 1 82 ? -7.040 4.506 0.467 1.00 90.81 82 GLN A CA 1
ATOM 607 C C . GLN A 1 82 ? -5.537 4.588 0.762 1.00 90.81 82 GLN A C 1
ATOM 609 O O . GLN A 1 82 ? -4.738 3.965 0.060 1.00 90.81 82 GLN A O 1
ATOM 614 N N . LEU A 1 83 ? -5.149 5.304 1.819 1.00 93.94 83 LEU A N 1
ATOM 615 C CA . LEU A 1 83 ? -3.761 5.368 2.268 1.00 93.94 83 LEU A CA 1
ATOM 616 C C . LEU A 1 83 ? -3.257 3.995 2.733 1.00 93.94 83 LEU A C 1
ATOM 618 O O . LEU A 1 83 ? -2.178 3.580 2.321 1.00 93.94 83 LEU A O 1
ATOM 622 N N . LEU A 1 84 ? -4.055 3.250 3.505 1.00 92.06 84 LEU A N 1
ATOM 623 C CA . LEU A 1 84 ? -3.731 1.882 3.919 1.00 92.06 84 LEU A CA 1
ATOM 624 C C . LEU A 1 84 ? -3.499 0.968 2.716 1.00 92.06 84 LEU A C 1
ATOM 626 O O . LEU A 1 84 ? -2.516 0.231 2.691 1.00 92.06 84 LEU A O 1
ATOM 630 N N . PHE A 1 85 ? -4.348 1.054 1.692 1.00 89.75 85 PHE A N 1
ATOM 631 C CA . PHE A 1 85 ? -4.154 0.290 0.464 1.00 89.75 85 PHE A CA 1
ATOM 632 C C . PHE A 1 85 ? -2.832 0.645 -0.235 1.00 89.75 85 PHE A C 1
ATOM 634 O O . PHE A 1 85 ? -2.078 -0.252 -0.610 1.00 89.75 85 PHE A O 1
ATOM 641 N N . ILE A 1 86 ? -2.501 1.935 -0.354 1.00 89.06 86 ILE A N 1
ATOM 642 C CA . ILE A 1 86 ? -1.226 2.387 -0.936 1.00 89.06 86 ILE A CA 1
ATOM 643 C C . ILE A 1 86 ? -0.030 1.852 -0.138 1.00 89.06 86 ILE A C 1
ATOM 645 O O . ILE A 1 86 ? 0.932 1.364 -0.733 1.00 89.06 86 ILE A O 1
ATOM 649 N N . GLU A 1 87 ? -0.082 1.908 1.191 1.00 91.00 87 GLU A N 1
ATOM 650 C CA . GLU A 1 87 ? 0.994 1.409 2.052 1.00 91.00 87 GLU A CA 1
ATOM 651 C C . GLU A 1 87 ? 1.150 -0.121 1.955 1.00 91.00 87 GLU A C 1
ATOM 653 O O . GLU A 1 87 ? 2.276 -0.627 1.937 1.00 91.00 87 GLU A O 1
ATOM 658 N N . ILE A 1 88 ? 0.052 -0.870 1.793 1.00 88.62 88 ILE A N 1
ATOM 659 C CA . ILE A 1 88 ? 0.090 -2.315 1.507 1.00 88.62 88 ILE A CA 1
ATOM 660 C C . ILE A 1 88 ? 0.804 -2.586 0.178 1.00 88.62 88 ILE A C 1
ATOM 662 O O . ILE A 1 88 ? 1.708 -3.425 0.127 1.00 88.62 88 ILE A O 1
ATOM 666 N N . LEU A 1 89 ? 0.449 -1.853 -0.882 1.00 84.94 89 LEU A N 1
ATOM 667 C CA . LEU A 1 89 ? 1.091 -1.993 -2.193 1.00 84.94 89 LEU A CA 1
ATOM 668 C C . 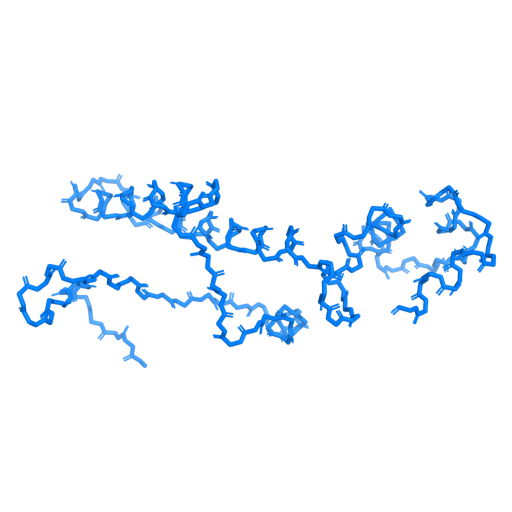LEU A 1 89 ? 2.586 -1.661 -2.132 1.00 84.94 89 LEU A C 1
ATOM 670 O O . LEU A 1 89 ? 3.403 -2.410 -2.666 1.00 84.94 89 LEU A O 1
ATOM 674 N N . ARG A 1 90 ? 2.960 -0.577 -1.443 1.00 83.75 90 ARG A N 1
ATOM 675 C CA . ARG A 1 90 ? 4.365 -0.189 -1.237 1.00 83.75 90 ARG A CA 1
ATOM 676 C C . ARG A 1 90 ? 5.138 -1.260 -0.481 1.00 83.75 90 ARG A C 1
ATOM 678 O O . ARG A 1 90 ? 6.223 -1.637 -0.911 1.00 83.75 90 ARG A O 1
ATOM 685 N N . SER A 1 91 ? 4.570 -1.789 0.602 1.00 84.88 91 SER A N 1
ATOM 686 C CA . SER A 1 91 ? 5.189 -2.869 1.375 1.00 84.88 91 SER A CA 1
ATOM 687 C C . SER A 1 91 ? 5.390 -4.138 0.547 1.00 84.88 91 SER A C 1
ATOM 689 O O . SER A 1 91 ? 6.396 -4.828 0.719 1.00 84.88 91 SER A O 1
ATOM 691 N N . HIS A 1 92 ? 4.449 -4.452 -0.343 1.00 80.38 92 HIS A N 1
ATOM 692 C CA . HIS A 1 92 ? 4.568 -5.587 -1.249 1.00 80.38 92 HIS A CA 1
ATOM 693 C C . HIS A 1 92 ? 5.675 -5.367 -2.291 1.00 80.38 92 HIS A C 1
ATOM 695 O O . HIS A 1 92 ? 6.513 -6.247 -2.489 1.00 80.38 92 HIS A O 1
ATOM 701 N N . LEU A 1 93 ? 5.722 -4.172 -2.883 1.00 76.00 93 LEU A N 1
ATOM 702 C CA . LEU A 1 93 ? 6.716 -3.788 -3.884 1.00 76.00 93 LEU A CA 1
ATOM 703 C C . LEU A 1 93 ? 8.143 -3.699 -3.345 1.00 76.00 93 LEU A C 1
ATOM 705 O O . LEU A 1 93 ? 9.078 -4.119 -4.017 1.00 76.00 93 LEU A O 1
ATOM 709 N N . ASP A 1 94 ? 8.328 -3.208 -2.125 1.00 74.38 94 ASP A N 1
ATOM 710 C CA . ASP A 1 94 ? 9.650 -3.137 -1.489 1.00 74.38 94 ASP A CA 1
ATOM 711 C C . ASP A 1 94 ? 10.259 -4.539 -1.268 1.00 74.38 94 ASP A C 1
ATOM 713 O O . ASP A 1 94 ? 11.471 -4.738 -1.248 1.00 74.38 94 ASP A O 1
ATOM 717 N N . ARG A 1 95 ? 9.402 -5.562 -1.172 1.00 67.06 95 ARG A N 1
ATOM 718 C CA . ARG A 1 95 ? 9.793 -6.968 -0.984 1.00 67.06 95 ARG A CA 1
ATOM 719 C C . ARG A 1 95 ? 9.862 -7.745 -2.306 1.00 67.06 95 ARG A C 1
ATOM 721 O O . ARG A 1 95 ? 10.069 -8.959 -2.290 1.00 67.06 95 ARG A O 1
ATOM 728 N N . ALA A 1 96 ? 9.713 -7.060 -3.442 1.00 58.44 96 ALA A N 1
ATOM 729 C CA . ALA A 1 96 ? 9.506 -7.639 -4.768 1.00 58.44 96 ALA A CA 1
ATOM 730 C C . ALA A 1 96 ? 10.763 -8.134 -5.496 1.00 58.44 96 ALA A C 1
ATOM 732 O O . ALA A 1 96 ? 10.686 -8.447 -6.688 1.00 58.44 96 ALA A O 1
ATOM 733 N N . SER A 1 97 ? 11.903 -8.286 -4.818 1.00 54.31 97 SER A N 1
ATOM 734 C CA . SER A 1 97 ? 13.097 -8.893 -5.430 1.00 54.31 97 SER A CA 1
ATOM 735 C C . SER A 1 97 ? 12.825 -10.293 -6.017 1.00 54.31 97 SER A C 1
ATOM 737 O O . SER A 1 97 ? 13.557 -10.739 -6.897 1.00 54.31 97 SER A O 1
ATOM 739 N N . LEU A 1 98 ? 11.733 -10.948 -5.596 1.00 53.06 98 LEU A N 1
ATOM 740 C CA . LEU A 1 98 ? 11.261 -12.258 -6.058 1.00 53.06 98 LEU A CA 1
ATOM 741 C C . LEU A 1 98 ? 9.925 -12.228 -6.834 1.00 53.06 98 LEU A C 1
ATOM 743 O O . LEU A 1 98 ? 9.369 -13.291 -7.104 1.00 53.06 98 LEU A O 1
ATOM 747 N N . MET A 1 99 ? 9.375 -11.058 -7.192 1.00 58.00 99 MET A N 1
ATOM 748 C CA . MET A 1 99 ? 8.120 -11.017 -7.962 1.00 58.00 99 MET A CA 1
ATOM 749 C C . MET A 1 99 ? 8.323 -11.540 -9.399 1.00 58.00 99 MET A C 1
ATOM 751 O O . MET A 1 99 ? 9.375 -11.274 -10.003 1.00 58.00 99 MET A O 1
ATOM 755 N N . PRO A 1 100 ? 7.322 -12.236 -9.978 1.00 55.66 100 PRO A N 1
ATOM 756 C CA . PRO A 1 100 ? 7.278 -12.522 -11.411 1.00 55.66 100 PRO A CA 1
ATOM 757 C C . PRO A 1 100 ? 7.450 -11.239 -12.237 1.00 55.66 100 PRO A C 1
ATOM 759 O O . PRO A 1 100 ? 7.099 -10.148 -11.781 1.00 55.66 100 PRO A O 1
ATOM 762 N N . ALA A 1 101 ? 8.018 -11.351 -13.440 1.00 55.94 101 ALA A N 1
ATOM 763 C CA . ALA A 1 101 ? 8.115 -10.221 -14.362 1.00 55.94 101 ALA A CA 1
ATOM 764 C C . ALA A 1 101 ? 6.712 -9.640 -14.623 1.00 55.94 101 ALA A C 1
ATOM 766 O O . ALA A 1 101 ? 5.780 -10.373 -14.943 1.00 55.94 101 ALA A O 1
ATOM 767 N N . GLY A 1 102 ? 6.548 -8.329 -14.436 1.00 60.91 102 GLY A N 1
ATOM 768 C CA . GLY A 1 102 ? 5.254 -7.655 -14.517 1.00 60.91 102 GLY A CA 1
ATOM 769 C C . GLY A 1 102 ? 5.390 -6.138 -14.401 1.00 60.91 102 GLY A C 1
ATOM 770 O O . GLY A 1 102 ? 6.406 -5.634 -13.919 1.00 60.91 102 GLY A O 1
ATOM 771 N N . TRP A 1 103 ? 4.370 -5.395 -14.837 1.00 63.34 103 TRP A N 1
ATOM 772 C CA . TRP A 1 103 ? 4.418 -3.928 -14.948 1.00 63.34 103 TRP A CA 1
ATOM 773 C C . TRP A 1 103 ? 4.759 -3.220 -13.622 1.00 63.34 103 TRP A C 1
ATOM 775 O O . TRP A 1 103 ? 5.530 -2.264 -13.617 1.00 63.34 103 TRP A O 1
ATOM 785 N N . LEU A 1 104 ? 4.259 -3.719 -12.484 1.00 63.16 104 LEU A N 1
ATOM 786 C CA . LEU A 1 104 ? 4.512 -3.131 -11.162 1.00 63.16 104 LEU A CA 1
ATOM 787 C C . LEU A 1 104 ? 5.955 -3.381 -10.688 1.00 63.16 104 LEU A C 1
ATOM 789 O O . LEU A 1 104 ? 6.582 -2.480 -10.137 1.00 63.16 104 LEU A O 1
ATOM 793 N N . LYS A 1 105 ? 6.520 -4.565 -10.976 1.00 66.50 105 LYS A N 1
ATOM 794 C CA . LYS A 1 105 ? 7.949 -4.852 -10.761 1.00 66.50 105 LYS A CA 1
ATOM 795 C C . LYS A 1 105 ? 8.817 -3.955 -11.637 1.00 66.50 105 LYS A C 1
ATOM 797 O O . LYS A 1 105 ? 9.810 -3.419 -11.165 1.00 66.50 105 LYS A O 1
ATOM 802 N N . ALA A 1 106 ? 8.426 -3.752 -12.891 1.00 65.50 106 ALA A N 1
ATOM 803 C CA . ALA A 1 106 ? 9.167 -2.906 -13.816 1.00 65.50 106 ALA A CA 1
ATOM 804 C C . ALA A 1 106 ? 9.147 -1.419 -13.385 1.00 65.50 106 ALA A C 1
ATOM 806 O O . ALA A 1 106 ? 10.145 -0.720 -13.552 1.00 65.50 106 ALA A O 1
ATOM 807 N N . LEU A 1 107 ? 8.058 -0.947 -12.757 1.00 65.31 107 LEU A N 1
ATOM 808 C CA . LEU A 1 107 ? 7.996 0.375 -12.112 1.00 65.31 107 LEU A CA 1
ATOM 809 C C . LEU A 1 107 ? 8.833 0.465 -10.828 1.00 65.31 107 LEU A C 1
ATOM 811 O O . LEU A 1 107 ? 9.338 1.544 -10.513 1.00 65.31 107 LEU A O 1
ATOM 815 N N . ALA A 1 108 ? 8.965 -0.639 -10.091 1.00 64.31 108 ALA A N 1
ATOM 816 C CA . ALA A 1 108 ? 9.813 -0.724 -8.905 1.00 64.31 108 ALA A CA 1
ATOM 817 C C . ALA A 1 108 ? 11.305 -0.892 -9.247 1.00 64.31 108 ALA A C 1
ATOM 819 O O . ALA A 1 108 ? 12.149 -0.544 -8.426 1.00 64.31 108 ALA A O 1
ATOM 820 N N . GLU A 1 109 ? 11.640 -1.377 -10.449 1.00 75.56 109 GLU A N 1
ATOM 821 C CA . GLU A 1 109 ? 13.015 -1.535 -10.927 1.00 75.56 109 GLU A CA 1
ATOM 822 C C . GLU A 1 109 ? 13.625 -0.166 -11.286 1.00 75.56 109 GLU A C 1
ATOM 824 O O . GLU A 1 109 ? 13.264 0.423 -12.315 1.00 75.56 109 GLU A O 1
ATOM 829 N N . PRO A 1 110 ? 14.593 0.352 -10.500 1.00 76.31 110 PRO A N 1
ATOM 830 C CA . PRO A 1 110 ? 15.106 1.713 -10.676 1.00 76.31 110 PRO A CA 1
ATOM 831 C C . PRO A 1 110 ? 15.703 1.957 -12.062 1.00 76.31 110 PRO A C 1
ATOM 833 O O . PRO A 1 110 ? 15.680 3.080 -12.567 1.00 76.31 110 PRO A O 1
ATOM 836 N N . ARG A 1 111 ? 16.225 0.892 -12.677 1.00 83.19 111 ARG A N 1
ATOM 837 C CA . ARG A 1 111 ? 16.873 0.915 -13.984 1.00 83.19 111 ARG A CA 1
ATOM 838 C C . ARG A 1 111 ? 15.916 1.123 -15.155 1.00 83.19 111 ARG A C 1
ATOM 840 O O . ARG A 1 111 ? 16.332 1.709 -16.144 1.00 83.19 111 ARG A O 1
ATOM 847 N N . ILE A 1 112 ? 14.672 0.644 -15.072 1.00 85.75 112 ILE A N 1
ATOM 848 C CA . ILE A 1 112 ? 13.697 0.688 -16.184 1.00 85.75 112 ILE A CA 1
ATOM 849 C C . ILE A 1 112 ? 12.566 1.684 -15.900 1.00 85.75 112 ILE A C 1
ATOM 851 O O . ILE A 1 112 ? 11.957 2.225 -16.827 1.00 85.75 112 ILE A O 1
ATOM 855 N N . ALA A 1 113 ? 12.327 2.007 -14.628 1.00 82.88 113 ALA A N 1
ATOM 856 C CA . ALA A 1 113 ? 11.286 2.937 -14.213 1.00 82.88 113 ALA A CA 1
ATOM 857 C C . ALA A 1 113 ? 11.280 4.292 -14.963 1.00 82.88 113 ALA A C 1
ATOM 859 O O . ALA A 1 113 ? 10.184 4.785 -15.239 1.00 82.88 113 ALA A O 1
ATOM 860 N N . PRO A 1 114 ? 12.423 4.915 -15.346 1.00 88.62 114 PRO A N 1
ATOM 861 C CA . PRO A 1 114 ? 12.407 6.136 -16.156 1.00 88.62 114 PRO A CA 1
ATOM 862 C C . PRO A 1 114 ? 11.722 5.965 -17.519 1.00 88.62 114 PRO A C 1
ATOM 864 O O . PRO A 1 114 ? 10.901 6.803 -17.887 1.00 88.62 114 PRO A O 1
ATOM 867 N N . ALA A 1 115 ? 12.002 4.873 -18.239 1.00 89.88 115 ALA A N 1
ATOM 868 C CA . ALA A 1 115 ? 11.375 4.588 -19.531 1.00 89.88 115 ALA A CA 1
ATOM 869 C C . ALA A 1 115 ? 9.867 4.349 -19.391 1.00 89.88 115 ALA A C 1
ATOM 871 O O . ALA A 1 115 ? 9.084 4.889 -20.169 1.00 89.88 115 ALA A O 1
ATOM 872 N N . LEU A 1 116 ? 9.448 3.602 -18.366 1.00 85.69 116 LEU A N 1
ATOM 873 C CA . LEU A 1 116 ? 8.025 3.353 -18.120 1.00 85.69 116 LEU A CA 1
ATOM 874 C C . LEU A 1 116 ? 7.278 4.629 -17.746 1.00 85.69 116 LEU A C 1
ATOM 876 O O . LEU A 1 116 ? 6.173 4.851 -18.232 1.00 85.69 116 LEU A O 1
ATOM 880 N N . ARG A 1 117 ? 7.877 5.499 -16.924 1.00 84.12 117 ARG A N 1
ATOM 881 C CA . ARG A 1 117 ? 7.285 6.805 -16.597 1.00 84.12 117 ARG A CA 1
ATOM 882 C C . ARG A 1 117 ? 7.084 7.666 -17.840 1.00 84.12 117 ARG A C 1
ATOM 884 O O . ARG A 1 117 ? 6.041 8.301 -17.952 1.00 84.12 117 ARG A O 1
ATOM 891 N N . LEU A 1 118 ? 8.041 7.666 -18.770 1.00 88.50 118 LEU A N 1
ATOM 892 C CA . LEU A 1 118 ? 7.903 8.369 -20.047 1.00 88.50 118 LEU A CA 1
ATOM 893 C C . LEU A 1 118 ? 6.755 7.788 -20.880 1.00 88.50 118 LEU A C 1
ATOM 895 O O . LEU A 1 118 ? 5.850 8.524 -21.264 1.00 88.50 118 LEU A O 1
ATOM 899 N N . MET A 1 119 ? 6.738 6.467 -21.070 1.00 87.75 119 MET A N 1
ATOM 900 C CA . MET A 1 119 ? 5.687 5.772 -21.823 1.00 87.75 119 MET A CA 1
ATOM 901 C C . MET A 1 119 ? 4.287 5.994 -21.240 1.00 87.75 119 MET A C 1
ATOM 903 O O . MET A 1 119 ? 3.336 6.212 -21.985 1.00 87.75 119 MET A O 1
ATOM 907 N N . HIS A 1 120 ? 4.150 5.971 -19.914 1.00 81.88 120 HIS A N 1
ATOM 908 C CA . HIS A 1 120 ? 2.877 6.234 -19.242 1.00 81.88 120 HIS A CA 1
ATOM 909 C C . HIS A 1 120 ? 2.485 7.716 -19.233 1.00 81.88 120 HIS A C 1
ATOM 911 O O . HIS A 1 120 ? 1.294 8.015 -19.179 1.00 81.88 120 HIS A O 1
ATOM 917 N N . GLY A 1 121 ? 3.458 8.630 -19.273 1.00 84.69 121 GLY A N 1
ATOM 918 C CA . GLY A 1 121 ? 3.212 10.070 -19.340 1.00 84.69 121 GLY A CA 1
ATOM 919 C C . GLY A 1 121 ? 2.659 10.523 -20.692 1.00 84.69 121 GLY A C 1
ATOM 920 O O . GLY A 1 121 ? 1.856 11.452 -20.731 1.00 84.69 121 GLY A O 1
ATOM 921 N N . ASP A 1 122 ? 3.041 9.849 -21.779 1.00 87.62 122 ASP A N 1
ATOM 922 C CA . ASP A 1 122 ? 2.516 10.097 -23.125 1.00 87.62 122 ASP A CA 1
ATOM 923 C C . ASP A 1 122 ? 2.319 8.770 -23.889 1.00 87.62 122 ASP A C 1
ATOM 925 O O . ASP A 1 122 ? 3.191 8.342 -24.657 1.00 87.62 122 ASP A O 1
ATOM 929 N N . PRO A 1 123 ? 1.183 8.081 -23.667 1.00 85.06 123 PRO A N 1
ATOM 930 C CA . PRO A 1 123 ? 0.919 6.777 -24.272 1.00 85.06 123 PRO A CA 1
ATOM 931 C C . PRO A 1 123 ? 0.605 6.851 -25.773 1.00 85.06 123 PRO A C 1
ATOM 933 O O . PRO A 1 123 ? 0.636 5.822 -26.444 1.00 85.06 123 PRO A O 1
ATOM 936 N N . ALA A 1 124 ? 0.281 8.035 -26.306 1.00 90.38 124 ALA A N 1
ATOM 937 C CA . ALA A 1 124 ? -0.025 8.222 -27.726 1.00 90.38 124 ALA A CA 1
ATOM 938 C C . ALA A 1 124 ? 1.240 8.415 -28.578 1.00 90.38 124 ALA A C 1
ATOM 940 O O . ALA A 1 124 ? 1.198 8.274 -29.803 1.00 90.38 124 ALA A O 1
ATOM 941 N N . ARG A 1 125 ? 2.373 8.731 -27.944 1.00 91.56 125 ARG A N 1
ATOM 942 C CA . ARG A 1 125 ? 3.649 8.935 -28.620 1.00 91.56 125 ARG A CA 1
ATOM 943 C C . ARG A 1 125 ? 4.283 7.619 -29.067 1.00 91.56 125 ARG A C 1
ATOM 945 O O . ARG A 1 125 ? 4.383 6.652 -28.316 1.00 91.56 125 ARG A O 1
ATOM 952 N N . ALA A 1 126 ? 4.802 7.615 -30.293 1.00 91.12 126 ALA A N 1
ATOM 953 C CA . ALA A 1 126 ? 5.648 6.540 -30.792 1.00 91.12 126 ALA A CA 1
ATOM 954 C C . ALA A 1 126 ? 7.047 6.641 -30.163 1.00 91.12 126 ALA A C 1
ATOM 956 O O . ALA A 1 126 ? 7.862 7.466 -30.574 1.00 91.12 126 ALA A O 1
ATOM 957 N N . TRP A 1 127 ? 7.309 5.816 -29.149 1.00 94.00 127 TRP A N 1
ATOM 958 C CA . TRP A 1 127 ? 8.590 5.791 -28.445 1.00 94.00 127 TRP A CA 1
ATOM 959 C C . TRP A 1 127 ? 9.644 4.954 -29.185 1.00 94.00 127 TRP A C 1
ATOM 961 O O . TRP A 1 127 ? 9.423 3.784 -29.503 1.00 94.00 127 TRP A O 1
ATOM 971 N N . HIS A 1 128 ? 10.828 5.522 -29.407 1.00 93.50 128 HIS A N 1
ATOM 972 C CA . HIS A 1 128 ? 11.994 4.826 -29.938 1.00 93.50 128 HIS A CA 1
ATOM 973 C C . HIS A 1 128 ? 12.816 4.158 -28.827 1.00 93.50 128 HIS A C 1
ATOM 975 O O . HIS A 1 128 ? 13.017 4.681 -27.733 1.00 93.50 128 HIS A O 1
ATOM 981 N N . LEU A 1 129 ? 13.396 3.000 -29.138 1.00 92.50 129 LEU A N 1
ATOM 982 C CA . LEU A 1 129 ? 14.195 2.242 -28.173 1.00 92.50 129 LEU A CA 1
ATOM 983 C C . LEU A 1 129 ? 15.405 3.034 -27.641 1.00 92.50 129 LEU A C 1
ATOM 985 O O . LEU A 1 129 ? 15.791 2.892 -26.485 1.00 92.50 129 LEU A O 1
ATOM 989 N N . GLU A 1 130 ? 16.012 3.872 -28.482 1.00 93.56 130 GLU A N 1
ATOM 990 C CA . GLU A 1 130 ? 17.197 4.650 -28.117 1.00 93.56 130 GLU A CA 1
ATOM 991 C C . GLU A 1 130 ? 16.888 5.793 -27.141 1.00 93.56 130 GLU A C 1
ATOM 993 O O . GLU A 1 130 ? 17.685 6.049 -26.240 1.00 93.56 130 GLU A O 1
ATOM 9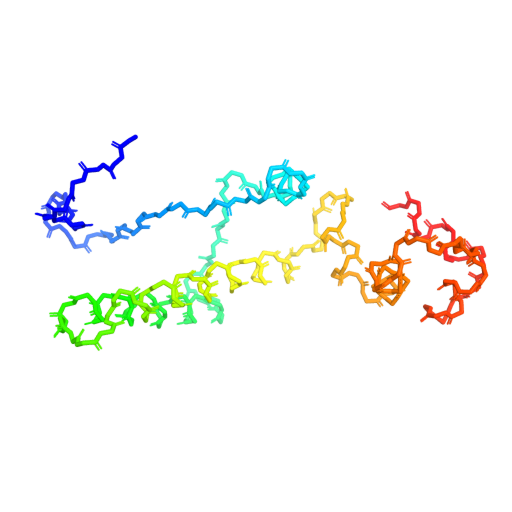98 N N . GLU A 1 131 ? 15.740 6.463 -27.271 1.00 93.94 131 GLU A N 1
ATOM 999 C CA . GLU A 1 131 ? 15.364 7.536 -26.340 1.00 93.94 131 GLU A CA 1
ATOM 1000 C C . GLU A 1 131 ? 15.008 6.994 -24.952 1.00 93.94 131 GLU A C 1
ATOM 1002 O O . GLU A 1 131 ? 15.407 7.577 -23.945 1.00 93.94 131 GLU A O 1
ATOM 1007 N N . LEU A 1 132 ? 14.355 5.832 -24.887 1.00 93.69 132 LEU A N 1
ATOM 1008 C CA . LEU A 1 132 ? 14.046 5.163 -23.624 1.00 93.69 132 LEU A CA 1
ATOM 1009 C C . LEU A 1 132 ? 15.315 4.647 -22.936 1.00 93.69 132 LEU A C 1
ATOM 1011 O O . LEU A 1 132 ? 15.474 4.806 -21.726 1.00 93.69 132 LEU A O 1
ATOM 1015 N N . ALA A 1 133 ? 16.252 4.093 -23.713 1.00 92.75 133 ALA A N 1
ATOM 1016 C CA . ALA A 1 133 ? 17.553 3.669 -23.206 1.00 92.75 133 ALA A CA 1
ATOM 1017 C C . ALA A 1 133 ? 18.354 4.855 -22.642 1.00 92.75 133 ALA A C 1
ATOM 1019 O O . ALA A 1 133 ? 18.906 4.753 -21.544 1.00 92.75 133 ALA A O 1
ATOM 1020 N N . LYS A 1 134 ? 18.353 6.003 -23.340 1.00 93.25 134 LYS A N 1
ATOM 1021 C CA . LYS A 1 134 ? 18.974 7.250 -22.859 1.00 93.25 134 LYS A CA 1
ATOM 1022 C C . LYS A 1 134 ? 18.346 7.728 -21.551 1.00 93.25 134 LYS A C 1
ATOM 1024 O O . LYS A 1 134 ? 19.082 8.058 -20.626 1.00 93.25 134 LYS A O 1
ATOM 1029 N N . ALA A 1 135 ? 17.017 7.696 -21.437 1.00 92.44 135 ALA A N 1
ATOM 1030 C CA . ALA A 1 135 ? 16.317 8.053 -20.200 1.00 92.44 135 ALA A CA 1
ATOM 1031 C C . ALA A 1 135 ? 16.680 7.145 -19.010 1.00 92.44 135 ALA A C 1
ATOM 1033 O O . ALA A 1 135 ? 16.606 7.573 -17.860 1.00 92.44 135 ALA A O 1
ATOM 1034 N N . CYS A 1 136 ? 17.097 5.909 -19.286 1.00 91.94 136 CYS A N 1
ATOM 1035 C CA . CYS A 1 136 ? 17.534 4.934 -18.287 1.00 91.94 136 CYS A CA 1
ATOM 1036 C C . CYS A 1 136 ? 19.057 4.913 -18.060 1.00 91.94 136 CYS A C 1
ATOM 1038 O O . CYS A 1 136 ? 19.542 4.054 -17.328 1.00 91.94 136 CYS A O 1
ATOM 1040 N N . ALA A 1 137 ? 19.821 5.817 -18.689 1.00 92.19 137 ALA A N 1
ATOM 1041 C CA . ALA A 1 137 ? 21.289 5.817 -18.678 1.00 92.19 137 ALA A CA 1
ATOM 1042 C C . ALA A 1 137 ? 21.911 4.478 -19.142 1.00 92.19 137 ALA A C 1
ATOM 1044 O O . ALA A 1 137 ? 22.916 4.010 -18.603 1.00 92.19 137 ALA A O 1
ATOM 1045 N N . MET A 1 138 ? 21.312 3.852 -20.160 1.00 92.56 138 MET A N 1
ATOM 1046 C CA . MET A 1 138 ? 21.733 2.563 -20.711 1.00 92.56 138 MET A CA 1
ATOM 1047 C C . MET A 1 138 ? 22.086 2.647 -22.194 1.00 92.56 138 MET A C 1
ATOM 1049 O O . MET A 1 138 ? 21.545 3.454 -22.948 1.00 92.56 138 MET A O 1
ATOM 1053 N N . SER A 1 139 ? 22.951 1.734 -22.646 1.00 93.44 139 SER A N 1
ATOM 1054 C CA . SER A 1 139 ? 23.097 1.472 -24.078 1.00 93.44 139 SER A CA 1
ATOM 1055 C C . SER A 1 139 ? 21.821 0.834 -24.635 1.00 93.44 139 SER A C 1
ATOM 1057 O O . SER A 1 139 ? 21.108 0.118 -23.926 1.00 93.44 139 SER A O 1
ATOM 1059 N N . ARG A 1 140 ? 21.558 1.036 -25.933 1.00 93.06 140 ARG A N 1
ATOM 1060 C CA . ARG A 1 140 ? 20.376 0.482 -26.617 1.00 93.06 140 ARG A CA 1
ATOM 1061 C C . ARG A 1 140 ? 20.238 -1.032 -26.413 1.00 93.06 140 ARG A C 1
ATOM 1063 O O . ARG A 1 140 ? 19.141 -1.523 -26.168 1.00 93.06 140 ARG A O 1
ATOM 1070 N N . THR A 1 141 ? 21.349 -1.765 -26.482 1.00 92.12 141 THR A N 1
ATOM 1071 C CA . THR A 1 141 ? 21.372 -3.225 -26.307 1.00 92.12 141 THR A CA 1
ATOM 1072 C C . THR A 1 141 ? 21.134 -3.635 -24.854 1.00 92.12 141 THR A C 1
ATOM 1074 O O . THR A 1 141 ? 20.344 -4.541 -24.610 1.00 92.12 141 THR A O 1
ATOM 1077 N N . SER A 1 142 ? 21.761 -2.954 -23.886 1.00 89.12 142 SER A N 1
ATOM 1078 C CA . SER A 1 142 ? 21.572 -3.256 -22.457 1.00 89.12 142 SER A CA 1
ATOM 1079 C C . SER A 1 142 ? 20.123 -3.024 -22.021 1.00 89.12 142 SER A C 1
ATOM 1081 O O . SER A 1 142 ? 19.531 -3.877 -21.357 1.00 89.12 142 SER A O 1
ATOM 1083 N N . PHE A 1 143 ? 19.530 -1.916 -22.483 1.00 91.31 143 PHE A N 1
ATOM 1084 C CA . PHE A 1 143 ? 18.124 -1.603 -22.254 1.00 91.31 143 PHE A CA 1
ATOM 1085 C C . PHE A 1 143 ? 17.200 -2.657 -22.870 1.00 91.31 143 PHE A C 1
ATOM 1087 O O . PHE A 1 143 ? 16.306 -3.142 -22.192 1.00 91.31 143 PHE A O 1
ATOM 1094 N N . ALA A 1 144 ? 17.434 -3.074 -24.120 1.00 88.38 144 ALA A N 1
ATOM 1095 C CA . ALA A 1 144 ? 16.602 -4.082 -24.783 1.00 88.38 144 ALA A CA 1
ATOM 1096 C C . ALA A 1 144 ? 16.581 -5.433 -24.049 1.00 88.38 144 ALA A C 1
ATOM 1098 O O . ALA A 1 144 ? 15.547 -6.099 -24.016 1.00 88.38 144 ALA A O 1
ATOM 1099 N N . VAL A 1 145 ? 17.717 -5.839 -23.470 1.00 86.12 145 VAL A N 1
ATOM 1100 C CA . VAL A 1 145 ? 17.822 -7.065 -22.666 1.00 86.12 145 VAL A CA 1
ATOM 1101 C C . VAL A 1 145 ? 17.052 -6.916 -21.354 1.00 86.12 145 VAL A C 1
ATOM 1103 O O . VAL A 1 145 ? 16.247 -7.783 -21.023 1.00 86.12 145 VAL A O 1
ATOM 1106 N N . HIS A 1 146 ? 17.254 -5.803 -20.643 1.00 79.88 146 HIS A N 1
ATOM 1107 C CA . HIS A 1 146 ? 16.575 -5.539 -19.372 1.00 79.88 146 HIS A CA 1
ATOM 1108 C C . HIS A 1 146 ? 15.062 -5.351 -19.545 1.00 79.88 146 HIS A C 1
ATOM 1110 O O . HIS A 1 146 ? 14.304 -5.829 -18.720 1.00 79.88 146 HIS A O 1
ATOM 1116 N N . PHE A 1 147 ? 14.608 -4.708 -20.623 1.00 81.25 147 PHE A N 1
ATOM 1117 C CA . PHE A 1 147 ? 13.186 -4.461 -20.885 1.00 81.25 147 PHE A CA 1
ATOM 1118 C C . PHE A 1 147 ? 12.414 -5.723 -21.301 1.00 81.25 147 PHE A C 1
ATOM 1120 O O . PHE A 1 147 ? 11.202 -5.791 -21.132 1.00 81.25 147 PHE A O 1
ATOM 1127 N N . ARG A 1 148 ? 13.099 -6.718 -21.876 1.00 76.81 148 ARG A N 1
ATOM 1128 C CA . ARG A 1 148 ? 12.488 -7.988 -22.300 1.00 76.81 148 ARG A CA 1
ATOM 1129 C C . ARG A 1 148 ? 12.285 -8.974 -21.142 1.00 76.81 148 ARG A C 1
ATOM 1131 O O . ARG A 1 148 ? 11.461 -9.875 -21.279 1.00 76.81 148 ARG A O 1
ATOM 1138 N N . THR A 1 149 ? 13.082 -8.850 -20.083 1.00 61.78 149 THR A N 1
ATOM 1139 C CA . THR A 1 149 ? 13.197 -9.826 -18.986 1.00 61.78 149 THR A CA 1
ATOM 1140 C C . THR A 1 149 ? 12.330 -9.417 -17.804 1.00 61.78 149 THR A C 1
ATOM 1142 O O . THR A 1 149 ? 11.709 -10.314 -17.194 1.00 61.78 149 THR A O 1
#

Radius of gyration: 20.28 Å; chains: 1; bounding box: 49×31×54 Å

Secondary structure (DSSP, 8-state):
----SS------TTS-S--------PPPTTTHHHHHHHS-S-----TTSHHHHHHHHHHHHHHHHHHH--TTHHHHHHHHHHHHHHHHHHHHHHTGGGPPS-HHHHHH-TTTHHHHHHHHH-TTS---HHHHHHHTT--HHHHHHHHH-

pLDDT: mean 80.27, std 13.39, range [31.33, 94.0]